Protein AF-A0AA91V8Y9-F1 (afdb_monomer_lite)

InterPro domains:
  IPR018925 PBSX phage terminase small subunit-like, N-terminal domain [PF10668] (1-41)

Sequence (41 aa):
MARQRSPDRDKAFEIYKVSKGEKPLVEIAEELNLKPSQIRK

Secondary structure (DSSP, 8-state):
-PPPPPHHHHHHHHHHHHTTTSS-HHHHHHHTT--HHHHH-

Radius of gyration: 9.94 Å; chains: 1; bounding box: 21×16×30 Å

Structure (mmCIF, N/CA/C/O backbone):
data_AF-A0AA91V8Y9-F1
#
_entry.id   AF-A0AA91V8Y9-F1
#
loop_
_atom_site.group_PDB
_atom_site.id
_atom_site.type_symbol
_atom_site.label_atom_id
_atom_site.label_alt_id
_atom_site.label_comp_id
_atom_site.label_asym_id
_atom_site.label_entity_id
_atom_site.label_seq_id
_atom_site.pdbx_PDB_ins_code
_atom_site.Cartn_x
_atom_site.Cartn_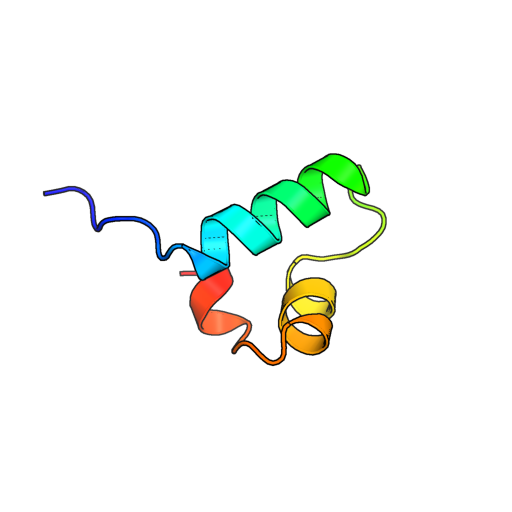y
_atom_site.Cartn_z
_atom_site.occupancy
_atom_site.B_iso_or_equiv
_atom_site.auth_seq_id
_atom_site.auth_comp_id
_atom_site.auth_asym_id
_atom_site.auth_atom_id
_atom_site.pdbx_PDB_model_num
ATOM 1 N N . MET A 1 1 ? 6.856 0.445 -23.667 1.00 47.28 1 MET A N 1
ATOM 2 C CA . MET A 1 1 ? 5.792 -0.313 -22.973 1.00 47.28 1 MET A CA 1
ATOM 3 C C . MET A 1 1 ? 5.656 0.237 -21.568 1.00 47.28 1 MET A C 1
ATOM 5 O O . MET A 1 1 ? 6.645 0.235 -20.843 1.00 47.28 1 MET A O 1
ATOM 9 N N . ALA A 1 2 ? 4.488 0.772 -21.200 1.00 54.47 2 ALA A N 1
ATOM 10 C CA . ALA A 1 2 ? 4.210 1.093 -19.801 1.00 54.47 2 ALA A CA 1
ATOM 11 C C . ALA A 1 2 ? 4.431 -0.189 -18.988 1.00 54.47 2 ALA A C 1
ATOM 13 O O . ALA A 1 2 ? 3.897 -1.232 -19.365 1.00 54.47 2 ALA A O 1
ATOM 14 N N . ARG A 1 3 ? 5.285 -0.147 -17.956 1.00 62.88 3 ARG A N 1
ATOM 15 C CA . ARG A 1 3 ? 5.527 -1.325 -17.114 1.00 62.88 3 ARG A CA 1
ATOM 16 C C . ARG A 1 3 ? 4.172 -1.826 -16.630 1.00 62.88 3 ARG A C 1
ATOM 18 O O . ARG A 1 3 ? 3.404 -1.048 -16.063 1.00 62.88 3 ARG A O 1
ATOM 25 N N . GLN A 1 4 ? 3.881 -3.092 -16.912 1.00 63.88 4 GLN A N 1
ATOM 26 C CA . GLN A 1 4 ? 2.690 -3.747 -16.402 1.00 63.88 4 GLN A CA 1
ATOM 27 C C . GLN A 1 4 ? 2.709 -3.580 -14.883 1.00 63.88 4 GLN A C 1
ATOM 29 O O . GLN A 1 4 ? 3.723 -3.856 -14.237 1.00 63.88 4 GLN A O 1
ATOM 34 N N . ARG A 1 5 ? 1.639 -2.999 -14.337 1.00 63.41 5 ARG A N 1
ATOM 35 C CA . ARG A 1 5 ? 1.522 -2.807 -12.893 1.00 63.41 5 ARG A CA 1
ATOM 36 C C . ARG A 1 5 ? 1.591 -4.189 -12.259 1.00 63.41 5 ARG A C 1
ATOM 38 O O . ARG A 1 5 ? 0.982 -5.127 -12.774 1.00 63.41 5 ARG A O 1
ATOM 45 N N . SER A 1 6 ? 2.387 -4.329 -11.198 1.00 69.94 6 SER A N 1
ATOM 46 C CA . SER A 1 6 ? 2.407 -5.597 -10.473 1.00 69.94 6 SER A CA 1
ATOM 47 C C . SER A 1 6 ? 0.980 -5.875 -9.987 1.00 69.94 6 SER A C 1
ATOM 49 O O . SER A 1 6 ? 0.370 -4.948 -9.441 1.00 69.94 6 SER A O 1
ATOM 51 N N . PRO A 1 7 ? 0.452 -7.104 -10.130 1.00 75.81 7 PRO A N 1
ATOM 52 C CA . PRO A 1 7 ? -0.872 -7.468 -9.614 1.00 75.81 7 PRO A CA 1
ATOM 53 C C . PRO A 1 7 ? -1.025 -7.110 -8.128 1.00 75.81 7 PRO A C 1
ATOM 55 O O . PRO A 1 7 ? -2.092 -6.727 -7.661 1.00 75.81 7 PRO A O 1
ATOM 58 N N . ASP A 1 8 ? 0.087 -7.184 -7.402 1.00 79.12 8 ASP A N 1
ATOM 59 C CA . ASP A 1 8 ? 0.235 -6.823 -5.995 1.00 79.12 8 ASP A CA 1
ATOM 60 C C . ASP A 1 8 ? -0.070 -5.348 -5.706 1.00 79.12 8 ASP A C 1
ATOM 62 O O . ASP A 1 8 ? -0.690 -5.016 -4.697 1.00 79.12 8 ASP A O 1
ATOM 66 N N . ARG A 1 9 ? 0.348 -4.450 -6.608 1.00 77.62 9 ARG A N 1
ATOM 67 C CA . ARG A 1 9 ? 0.098 -3.013 -6.486 1.00 77.62 9 ARG A CA 1
ATOM 68 C C . ARG A 1 9 ? -1.374 -2.713 -6.698 1.00 77.62 9 ARG A C 1
ATOM 70 O O . ARG A 1 9 ? -1.934 -1.940 -5.931 1.00 77.62 9 ARG A O 1
ATOM 77 N N . ASP A 1 10 ? -1.981 -3.311 -7.718 1.00 80.38 10 ASP A N 1
ATOM 78 C CA . ASP A 1 10 ? -3.394 -3.086 -8.013 1.00 80.38 10 ASP A CA 1
ATOM 79 C C . ASP A 1 10 ? -4.273 -3.622 -6.869 1.00 80.38 10 ASP A C 1
ATOM 81 O O . ASP A 1 10 ? -5.142 -2.893 -6.398 1.00 80.38 10 ASP A O 1
ATOM 85 N N . LYS A 1 11 ? -3.958 -4.799 -6.303 1.00 82.12 11 LYS A N 1
ATOM 86 C CA . LYS A 1 11 ? -4.619 -5.319 -5.088 1.00 82.12 11 LYS A CA 1
ATOM 87 C C . LYS A 1 11 ? -4.495 -4.373 -3.893 1.00 82.12 11 LYS A C 1
ATOM 89 O O . LYS A 1 11 ? -5.490 -4.069 -3.240 1.00 82.12 11 LYS A O 1
ATOM 94 N N . ALA A 1 12 ? -3.289 -3.878 -3.609 1.00 81.88 12 ALA A N 1
ATOM 95 C CA . ALA A 1 12 ? -3.087 -2.935 -2.512 1.00 81.88 12 ALA A CA 1
ATOM 96 C C . ALA A 1 12 ? -3.844 -1.613 -2.742 1.00 81.88 12 ALA A C 1
ATOM 98 O O . ALA A 1 12 ? -4.392 -1.033 -1.805 1.00 81.88 12 ALA A O 1
ATOM 99 N N . PHE A 1 13 ? -3.915 -1.152 -3.993 1.00 80.62 13 PHE A N 1
ATOM 100 C CA . PHE A 1 13 ? -4.626 0.068 -4.368 1.00 80.62 13 PHE A CA 1
ATOM 101 C C . PHE A 1 13 ? -6.149 -0.093 -4.297 1.00 80.62 13 PHE A C 1
ATOM 103 O O . PHE A 1 13 ? -6.843 0.842 -3.902 1.00 80.62 13 PHE A O 1
ATOM 110 N N . GLU A 1 14 ? -6.678 -1.269 -4.634 1.00 85.12 14 GLU A N 1
ATOM 111 C CA . GLU A 1 14 ? -8.089 -1.604 -4.441 1.00 85.12 14 GLU A CA 1
ATOM 112 C C . GLU A 1 14 ? -8.458 -1.597 -2.959 1.00 85.12 14 GLU A C 1
ATOM 114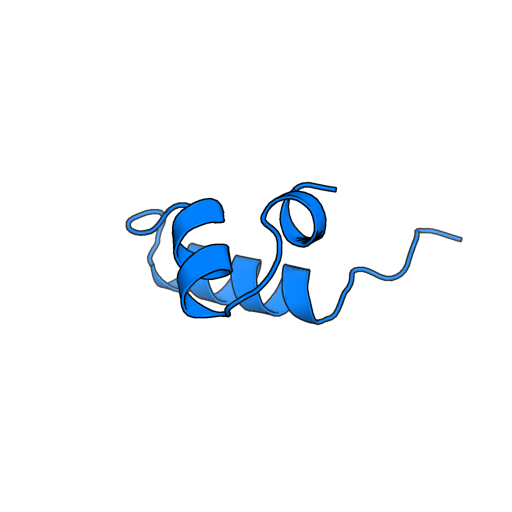 O O . GLU A 1 14 ? -9.419 -0.927 -2.590 1.00 85.12 14 GLU A O 1
ATOM 119 N N . ILE A 1 15 ? -7.660 -2.234 -2.096 1.00 84.12 15 ILE A N 1
ATOM 120 C CA . ILE A 1 15 ? -7.891 -2.223 -0.642 1.00 84.12 15 ILE A CA 1
ATOM 121 C C . ILE A 1 15 ? -7.816 -0.794 -0.091 1.00 84.12 15 ILE A C 1
ATOM 123 O O . ILE A 1 15 ? -8.668 -0.401 0.699 1.00 84.12 15 ILE A O 1
ATOM 127 N N . TYR A 1 16 ? -6.857 0.016 -0.549 1.00 83.94 16 TYR A N 1
ATOM 128 C CA . TYR A 1 16 ? -6.747 1.430 -0.172 1.00 83.94 16 TYR A CA 1
ATOM 129 C C . TYR A 1 16 ? -7.977 2.246 -0.589 1.00 83.94 16 TYR A C 1
ATOM 131 O O . TYR A 1 16 ? -8.497 3.064 0.171 1.00 83.94 16 TYR A O 1
ATOM 139 N N . LYS A 1 17 ? -8.473 2.014 -1.807 1.00 83.12 17 LYS A N 1
ATOM 140 C CA . LYS A 1 17 ? -9.667 2.681 -2.331 1.00 83.12 17 LYS A CA 1
ATOM 141 C C . LYS A 1 17 ? -10.928 2.240 -1.582 1.00 83.12 17 LYS A C 1
ATOM 143 O O . LYS A 1 17 ? -11.800 3.069 -1.334 1.00 83.12 17 LYS A O 1
ATOM 148 N N . VAL A 1 18 ? -11.010 0.965 -1.202 1.00 84.81 18 VAL A N 1
ATOM 149 C CA . VAL A 1 18 ? -12.103 0.395 -0.399 1.00 84.81 18 VAL A CA 1
ATOM 150 C C . VAL A 1 18 ? -12.069 0.928 1.033 1.00 84.81 18 VAL A C 1
ATOM 152 O O . VAL A 1 18 ? -13.117 1.296 1.555 1.00 84.81 18 VAL A O 1
ATOM 155 N N . SER A 1 19 ? -10.884 1.063 1.633 1.00 80.75 19 SER A N 1
ATOM 156 C CA . SER A 1 19 ? -10.706 1.656 2.965 1.00 80.75 19 SER A CA 1
ATOM 157 C C . SER A 1 19 ? -10.875 3.180 2.972 1.00 80.75 19 SER A C 1
ATOM 159 O O . SER A 1 19 ? -10.774 3.799 4.023 1.00 80.75 19 SER A O 1
ATOM 161 N N . LYS A 1 20 ? -11.122 3.815 1.812 1.00 79.06 20 LYS A N 1
ATOM 162 C CA . LYS A 1 20 ? -11.259 5.276 1.647 1.00 79.06 20 LYS A CA 1
ATOM 163 C C . LYS A 1 20 ? -10.099 6.080 2.256 1.00 79.06 20 LYS A C 1
ATOM 165 O O . LYS A 1 20 ? -10.274 7.244 2.610 1.00 79.06 20 LYS A O 1
ATOM 170 N N . GLY A 1 21 ? -8.913 5.481 2.342 1.00 71.50 21 GLY A N 1
ATOM 171 C CA . GLY A 1 21 ? -7.745 6.100 2.963 1.00 71.50 21 GLY A CA 1
ATOM 172 C C . GLY A 1 21 ? -7.617 5.897 4.475 1.00 71.50 21 GLY A C 1
ATOM 173 O O . GLY A 1 21 ? -6.728 6.506 5.059 1.00 71.50 21 GLY A O 1
ATOM 174 N N . GLU A 1 22 ? -8.432 5.039 5.100 1.00 77.94 22 GLU A N 1
ATOM 175 C CA . GLU A 1 22 ? -8.247 4.633 6.504 1.00 77.94 22 GLU A CA 1
ATOM 176 C C . GLU A 1 22 ? -6.942 3.869 6.711 1.00 77.94 22 GLU A C 1
ATOM 178 O O . GLU A 1 22 ? -6.260 4.078 7.709 1.00 77.94 22 GLU A O 1
ATOM 183 N N . LYS A 1 23 ? -6.577 3.004 5.757 1.00 77.19 23 LYS A N 1
ATOM 184 C CA . LYS A 1 23 ? -5.330 2.236 5.817 1.00 77.19 23 LYS A CA 1
ATOM 185 C C . LYS A 1 23 ? -4.336 2.760 4.789 1.00 77.19 23 LYS A C 1
ATOM 187 O O . LYS A 1 23 ? -4.650 2.699 3.600 1.00 77.19 23 LYS A O 1
ATOM 192 N N . PRO A 1 24 ? -3.145 3.246 5.171 1.00 81.19 24 PRO A N 1
ATOM 193 C CA . PRO A 1 24 ? -2.110 3.614 4.217 1.00 81.19 24 PRO A CA 1
ATOM 194 C C . PRO A 1 24 ? -1.643 2.395 3.408 1.00 81.19 24 PRO A C 1
ATOM 196 O O . PRO A 1 24 ? -1.595 1.269 3.897 1.00 81.19 24 PRO A O 1
ATOM 199 N N . LEU A 1 25 ? -1.209 2.632 2.163 1.00 78.69 25 LEU A N 1
ATOM 200 C CA . LEU A 1 25 ? -0.679 1.585 1.271 1.00 78.69 25 LEU A CA 1
ATOM 201 C C . LEU A 1 25 ? 0.489 0.785 1.880 1.00 78.69 25 LEU A C 1
ATOM 203 O O . LEU A 1 25 ? 0.760 -0.321 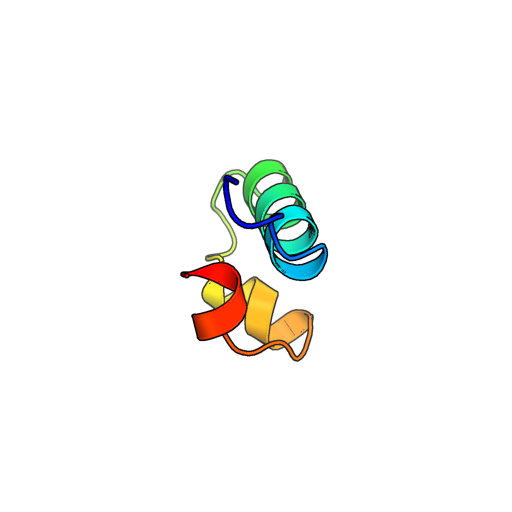1.429 1.00 78.69 25 LEU A O 1
ATOM 207 N N . VAL A 1 26 ? 1.190 1.347 2.871 1.00 78.62 26 VAL A N 1
ATOM 208 C CA . VAL A 1 26 ? 2.297 0.693 3.586 1.00 78.62 26 VAL A CA 1
ATOM 209 C C . VAL A 1 26 ? 1.777 -0.358 4.569 1.00 78.62 26 VAL A C 1
ATOM 211 O O . VAL A 1 26 ? 2.297 -1.464 4.572 1.00 78.62 26 VAL A O 1
ATOM 214 N N . GLU A 1 27 ? 0.718 -0.062 5.323 1.00 83.69 27 GLU A N 1
ATOM 215 C CA . GLU A 1 27 ? 0.092 -1.035 6.232 1.00 83.69 27 GLU A CA 1
ATOM 216 C C . GLU A 1 27 ? -0.574 -2.173 5.455 1.00 83.69 27 GLU A C 1
ATOM 218 O O . GLU A 1 27 ? -0.454 -3.334 5.822 1.00 83.69 27 GLU A O 1
ATOM 223 N N . ILE A 1 28 ? -1.205 -1.861 4.319 1.00 81.19 28 ILE A N 1
ATOM 224 C CA . ILE A 1 28 ? -1.769 -2.881 3.421 1.00 81.19 28 ILE A CA 1
ATOM 225 C C . ILE A 1 28 ? -0.653 -3.750 2.821 1.00 81.19 28 ILE A C 1
ATOM 227 O O . ILE A 1 28 ? -0.839 -4.949 2.622 1.00 81.19 28 ILE A O 1
ATOM 231 N N . ALA A 1 29 ? 0.517 -3.165 2.539 1.00 81.12 29 ALA A N 1
ATOM 232 C CA . ALA A 1 29 ? 1.687 -3.922 2.105 1.00 81.12 29 ALA A CA 1
ATOM 233 C C . ALA A 1 29 ? 2.152 -4.892 3.195 1.00 81.12 29 ALA A C 1
ATOM 235 O O . ALA A 1 29 ? 2.413 -6.051 2.893 1.00 81.12 29 ALA A O 1
ATOM 236 N N . GLU A 1 30 ? 2.217 -4.432 4.444 1.00 83.81 30 GLU A N 1
ATOM 237 C CA . GLU A 1 30 ? 2.589 -5.257 5.594 1.00 83.81 30 GLU A CA 1
ATOM 238 C C . GLU A 1 30 ? 1.565 -6.372 5.856 1.00 83.81 30 GLU A C 1
ATOM 240 O O . GLU A 1 30 ? 1.969 -7.522 6.018 1.00 83.81 30 GLU A O 1
ATOM 245 N N . GLU A 1 31 ? 0.25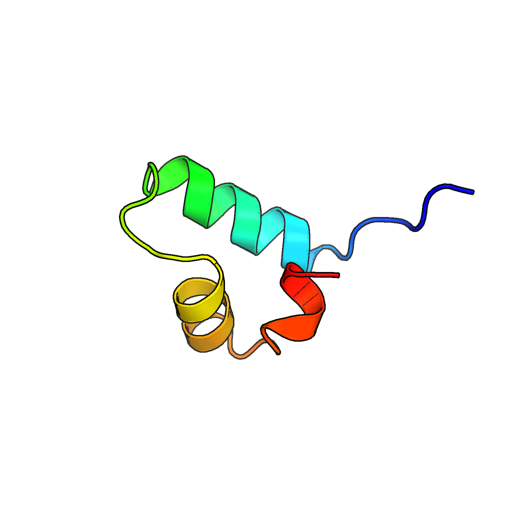8 -6.088 5.782 1.00 81.75 31 GLU A N 1
ATOM 246 C CA . GLU A 1 31 ? -0.811 -7.102 5.864 1.00 81.75 31 GLU A CA 1
ATOM 247 C C . GLU A 1 31 ? -0.711 -8.143 4.738 1.00 81.75 31 GLU A C 1
ATOM 249 O O . GLU A 1 31 ? -0.916 -9.336 4.964 1.00 81.75 31 GLU A O 1
ATOM 254 N N . LEU A 1 32 ? -0.367 -7.712 3.522 1.00 78.81 32 LEU A N 1
ATOM 255 C CA . LEU A 1 32 ? -0.168 -8.597 2.371 1.00 78.81 32 LEU A CA 1
ATOM 256 C C . LEU A 1 32 ? 1.219 -9.259 2.347 1.00 78.81 32 LEU A C 1
ATOM 258 O O . LEU A 1 32 ? 1.508 -10.021 1.423 1.00 78.81 32 LEU A O 1
ATOM 262 N N . ASN A 1 33 ? 2.072 -8.987 3.340 1.00 77.94 33 ASN A N 1
ATOM 263 C CA . ASN A 1 33 ? 3.450 -9.474 3.424 1.00 77.94 33 ASN A CA 1
ATOM 264 C C . ASN A 1 33 ? 4.300 -9.111 2.183 1.00 77.94 33 ASN A C 1
ATOM 266 O O . ASN A 1 33 ? 5.192 -9.842 1.748 1.00 77.94 33 ASN A O 1
ATOM 270 N N . LEU A 1 34 ? 3.986 -7.964 1.581 1.00 78.69 34 LEU A N 1
ATOM 271 C CA . LEU A 1 34 ? 4.626 -7.403 0.401 1.00 78.69 34 LEU A CA 1
ATOM 272 C C . LEU A 1 34 ? 5.558 -6.263 0.796 1.00 78.69 34 LEU A C 1
ATOM 274 O O . LEU A 1 34 ? 5.323 -5.515 1.743 1.00 78.69 34 LEU A O 1
ATOM 278 N N . LYS A 1 35 ? 6.617 -6.058 0.009 1.00 78.12 35 LYS A N 1
ATOM 279 C CA . LYS A 1 35 ? 7.496 -4.907 0.225 1.00 78.12 35 LYS A CA 1
ATOM 280 C C . LYS A 1 35 ? 6.751 -3.614 -0.140 1.00 78.12 35 LYS A C 1
ATOM 282 O O . LYS A 1 35 ? 6.286 -3.498 -1.276 1.00 78.12 35 LYS A O 1
ATOM 287 N N . PRO A 1 36 ? 6.740 -2.581 0.725 1.00 75.12 36 PRO A N 1
ATOM 288 C CA . PRO A 1 36 ? 6.130 -1.285 0.408 1.00 75.12 36 PRO A CA 1
ATOM 289 C C . PRO A 1 36 ? 6.709 -0.641 -0.860 1.00 75.12 36 PRO A C 1
ATOM 291 O O . PRO A 1 36 ? 6.026 0.103 -1.564 1.00 75.12 36 PRO A O 1
ATOM 294 N N . SER A 1 37 ? 7.969 -0.952 -1.191 1.00 73.38 37 SER A N 1
ATOM 295 C CA . SER A 1 37 ? 8.625 -0.506 -2.425 1.00 73.38 37 SER A CA 1
ATOM 296 C C . SER A 1 37 ? 7.995 -1.081 -3.696 1.00 73.38 37 SER A C 1
ATOM 298 O O . SER A 1 37 ? 8.105 -0.464 -4.749 1.00 73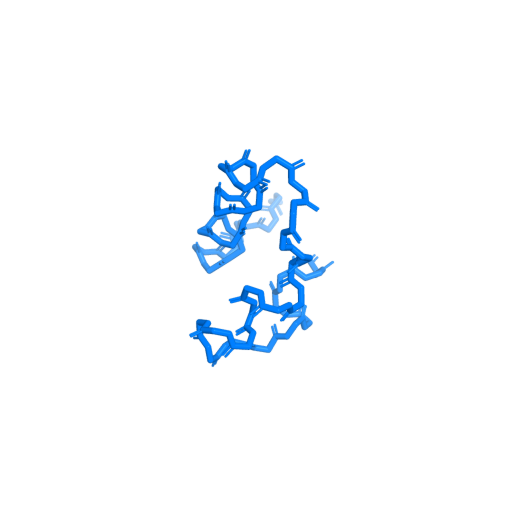.38 37 SER A O 1
ATOM 300 N N . GLN A 1 38 ? 7.322 -2.228 -3.608 1.00 73.06 38 GLN A N 1
ATOM 301 C CA . GLN A 1 38 ? 6.650 -2.906 -4.719 1.00 73.06 38 GLN A CA 1
ATOM 302 C C . GLN A 1 38 ? 5.295 -2.257 -5.050 1.00 73.06 38 GLN A C 1
ATOM 304 O O . GLN A 1 38 ? 4.832 -2.339 -6.183 1.00 73.06 38 GLN A O 1
ATOM 309 N N . ILE A 1 39 ? 4.688 -1.575 -4.071 1.00 73.38 39 ILE A N 1
ATOM 310 C CA . ILE A 1 39 ? 3.412 -0.853 -4.204 1.00 73.38 39 ILE A CA 1
ATOM 311 C C . ILE A 1 39 ? 3.642 0.641 -4.509 1.00 73.38 39 ILE A C 1
ATOM 313 O O . ILE A 1 39 ? 2.870 1.249 -5.258 1.00 73.38 39 ILE A O 1
ATOM 317 N N . ARG A 1 40 ? 4.721 1.239 -3.970 1.00 67.31 40 ARG A N 1
ATOM 318 C CA . ARG A 1 40 ? 5.110 2.646 -4.209 1.00 67.31 40 ARG A CA 1
ATOM 319 C C . ARG A 1 40 ? 5.767 2.917 -5.572 1.00 67.31 40 ARG A C 1
ATOM 321 O O . ARG A 1 40 ? 5.774 4.077 -5.978 1.00 67.31 40 ARG A O 1
ATOM 328 N N . LYS A 1 41 ? 6.355 1.914 -6.232 1.00 60.97 41 LYS A N 1
ATOM 329 C CA . LYS A 1 41 ? 7.130 2.065 -7.481 1.00 60.97 41 LYS A CA 1
ATOM 330 C C . LYS A 1 41 ? 6.277 1.855 -8.732 1.00 60.97 41 LYS A C 1
ATOM 332 O O . LYS A 1 41 ? 6.612 2.493 -9.755 1.00 60.97 41 LYS A O 1
#

Organism: NCBI:txid64104

pLDDT: mean 75.95, std 8.44, range [47.28, 85.12]

Foldseek 3Di:
DPPDQDPLLVVLVVVCVVCVNPDDSCVSCVVVVHDSVSNVD

=== Feature glossary ===
Feature key, reading from the visual/contextual features back to the raw sequence:

Rendered structure images. Six rendered views show the 3D structure from the faces of a cube — i.e. along ±x, ±y, ±z. Rendering representation is drawn randomly per protein from cartoon (secondary-structure ribbons), sticks (backbone bonds), or molecular surface; coloring is either N→C rainbow (blue at the N-terminus through red at the C-terminus) or one color per chain.

Contact-map, Ramachandran, and PAE plots. The contact map is a binary N×N matrix image: pixel (i, j) is dark where Cα_i and Cα_j are within 8 Å and |i−j|>4. Because the |i−j|>4 filter removes local helical contacts, off-diagonal stripes parallel to the main diagonal indicate parallel β-sheets; stripes perpendicular to it indicate antiparallel β-sheets. The Ramachandran plot scatters every residue's (φ, ψ) pair against the sterically allowed regions. The PAE heatmap renders the predicted-aligned-error matrix.

InterPro / GO / CATH / organism. Database cross-references. InterPro integrates a dozen domain/family signature databases into unified entries with residue-range hits. GO terms attach function/process/location labels with evidence codes. CATH codes position the fold in a four-level structural taxonomy. Organism is the NCBI-taxonomy species name.

Nearest PDB structures. The Foldseek neighbor list gives the closest experimentally determined structures in the PDB, ranked by structural alignment. TM-score near 1 means near-identical fold; near 0.3 means only rough topology match. This is how one finds what a novel AlphaFold prediction mos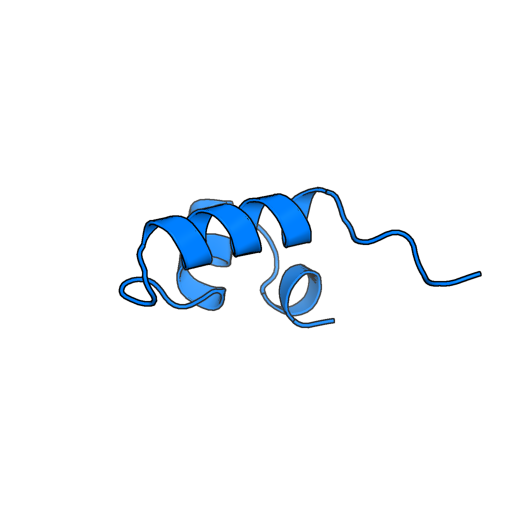t resembles in the solved-structure universe.

Predicted aligned error. PAE(i, j) answers: if I align the predicted and true structures on residue i, how far off (in Å) do I expect residue j to be? A block-diagonal PAE matrix with low values on the blocks and high values off-diagonal is the signature of a multi-domain protein with confidently predicted domains but uncertain inter-domain orientation.

Solvent-accessible surface area. Accessible surface area quantifies burial. A residue with SASA near zero is packed into the hydrophobic core; one with SASA >100 Å² sits on the surface. Computed here via the Shrake–Rupley numerical algorithm with a 1.4 Å probe.

B-factor. B-factor (Debye–Waller factor) reflects atomic displacement in the crystal lattice. It is an experimental observable (units Å²), not a prediction; low values mean the atom is pinned down, high values mean it moves or is heterogeneous across the crystal.

pLDDT. For AlphaFold models, the B-factor field carries pLDDT — the model's own estimate of local accuracy on a 0–100 scale. Regions with pLDDT<50 should be treated as essentially unmodeled; they often correspond to intrinsically disordered segments.

Backbone torsions (φ/ψ). φ (phi) and ψ (psi) are the two rotatable backbone dihedrals per residue: φ is the C(i-1)–N–Cα–C torsion, ψ is the N–Cα–C–N(i+1) torsion, both in degrees on (−180°, 180°]. α-helical residues cluster near (−60°, −45°); β-strand residues near (−120°, +130°). A Ramachandran plot is simply a scatter of (φ, ψ) for every residue.

Radius of gyration, Cα contacts, bounding box. Radius of gyration (Rg) is the root-mean-square distance of Cα atoms from their centroid — a single number for overall size and compactness. A globular domain of N residues has Rg ≈ 2.2·N^0.38 Å; an extended or disordered chain has a much larger Rg. The Cα contact count is the number of residue pairs whose Cα atoms are within 8 Å and are more than four positions apart in sequence — a standard proxy for tertiary packing density. The bounding box is the smallest axis-aligned box enclosing all Cα atoms.

Secondary structure (3-state, P-SEA). Three-state secondary structure (P-SEA) collapses the eight DSSP classes into helix (a), strand (b), and coil (c). P-SEA assigns these from Cα geometry alone — distances and angles — without requiring backbone oxygens, so it works on any Cα trace.

Secondary structure (8-state, DSSP). DSSP 8-state secondary structure assigns each residue one of H (α-helix), G (3₁₀-helix), I (π-helix), E (extended β-strand), B (isolated β-bridge), T (hydrogen-bonded turn), S (bend), or '-' (coil). The assignment is computed from backbone hydrogen-bond geometry via the Kabsch–Sander algorithm.

Foldseek 3Di. A 3Di character summarizes, for each residue, the relative orientation of the Cα frame of its nearest spatial neighbor. Because it encodes fold topology rather than chemistry, 3Di alignments detect remote structural similarity that sequence alignment misses.

mmCIF coordinates. The mmCIF block holds the 3D Cartesian coordinates of each backbone atom (N, Cα, C, O) in ångströms. mmCIF is the PDB's canonical archive format — a tagged-loop text representation of the atomic model.

Sequence. Sequence gives the chain of amino acids in standard one-letter code (A=alanine, C=cysteine, …, Y=tyrosine), read N→C. It is the only feature that is directly encoded by the gene; all structural features are derived from the folded form of this sequence.